Protein AF-A0A5N6XTA0-F1 (afdb_monomer_lite)

Radius of gyration: 15.85 Å; chains: 1; bounding box: 34×31×44 Å

Structure (mmCIF, N/CA/C/O backbone):
data_AF-A0A5N6XTA0-F1
#
_entry.id   AF-A0A5N6XTA0-F1
#
loop_
_atom_site.group_PDB
_atom_site.id
_atom_site.type_symbol
_atom_site.label_atom_id
_atom_site.label_alt_id
_atom_site.label_comp_id
_atom_site.label_asym_id
_atom_site.label_entity_id
_atom_site.label_seq_id
_atom_site.pdbx_PDB_ins_code
_atom_site.Cartn_x
_atom_site.Cartn_y
_atom_site.Cartn_z
_atom_site.occupancy
_atom_site.B_iso_or_equiv
_atom_site.auth_seq_id
_atom_site.auth_comp_id
_atom_site.auth_asym_id
_atom_site.auth_atom_id
_atom_site.pdbx_PDB_model_num
ATOM 1 N N . MET A 1 1 ? 3.452 -4.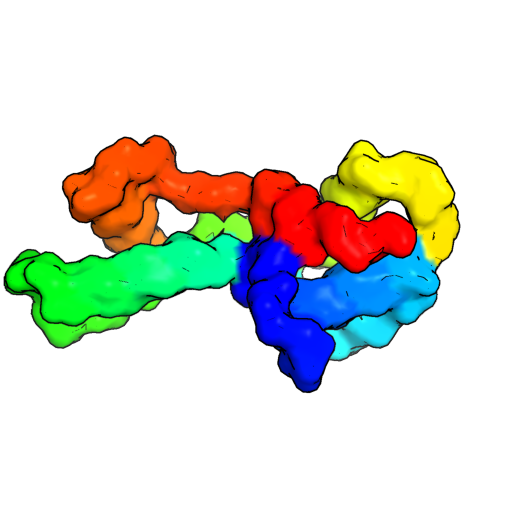915 0.722 1.00 86.31 1 MET A 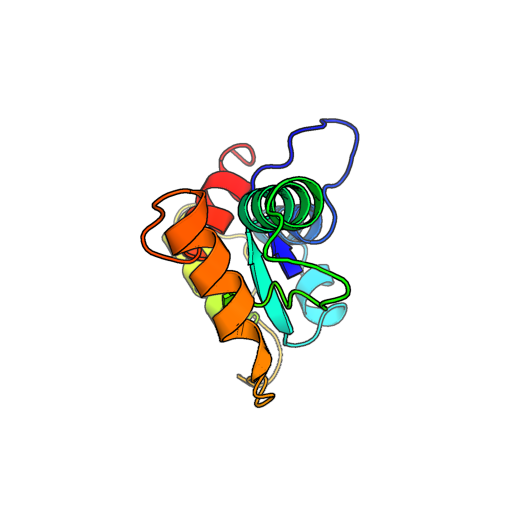N 1
ATOM 2 C CA . MET A 1 1 ? 4.164 -3.683 0.336 1.00 86.31 1 MET A CA 1
ATOM 3 C C . MET A 1 1 ? 3.323 -2.457 0.615 1.00 86.31 1 MET A C 1
ATOM 5 O O . MET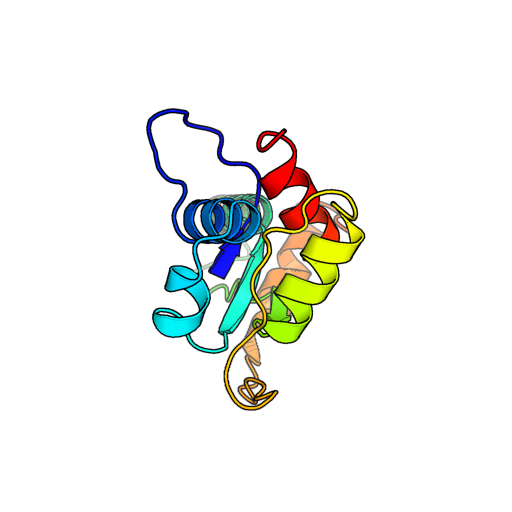 A 1 1 ? 2.164 -2.414 0.223 1.00 86.31 1 MET A O 1
ATOM 9 N N . THR A 1 2 ? 3.919 -1.447 1.240 1.00 91.44 2 THR A N 1
ATOM 10 C CA . THR A 1 2 ? 3.356 -0.096 1.279 1.00 91.44 2 THR A CA 1
ATOM 11 C C . THR A 1 2 ? 3.888 0.705 0.099 1.00 91.44 2 THR A C 1
ATOM 13 O O . THR A 1 2 ? 5.098 0.788 -0.105 1.00 91.44 2 THR A O 1
ATOM 16 N N . VAL A 1 3 ? 2.997 1.290 -0.690 1.00 93.56 3 VAL A N 1
ATOM 17 C CA . VAL A 1 3 ? 3.369 2.149 -1.821 1.00 93.56 3 VAL A CA 1
ATOM 18 C C . VAL A 1 3 ? 2.573 3.441 -1.750 1.00 93.56 3 VAL A C 1
ATOM 20 O O . VAL A 1 3 ? 1.483 3.447 -1.189 1.00 93.56 3 VAL A O 1
ATOM 23 N N . ARG A 1 4 ? 3.196 4.532 -2.200 1.00 93.94 4 ARG A N 1
ATOM 24 C CA . ARG A 1 4 ? 2.656 5.855 -2.562 1.00 93.94 4 ARG A CA 1
ATOM 25 C C . ARG A 1 4 ? 3.833 6.826 -2.673 1.00 93.94 4 ARG A C 1
ATOM 27 O O . ARG A 1 4 ? 4.968 6.462 -2.384 1.00 93.94 4 ARG A O 1
ATOM 34 N N . ARG A 1 5 ? 3.559 8.090 -3.005 1.00 94.50 5 ARG A N 1
ATOM 35 C CA . ARG A 1 5 ? 4.498 9.215 -2.972 1.00 94.50 5 ARG A CA 1
ATOM 36 C C . ARG A 1 5 ? 5.436 9.168 -1.761 1.00 94.50 5 ARG A C 1
ATOM 38 O O . ARG A 1 5 ? 5.004 9.184 -0.610 1.00 94.50 5 ARG A O 1
ATOM 45 N N . ILE A 1 6 ? 6.732 9.214 -2.050 1.00 93.00 6 ILE A N 1
ATOM 46 C CA . ILE A 1 6 ? 7.775 9.439 -1.052 1.00 93.00 6 ILE A CA 1
ATOM 47 C C . ILE A 1 6 ? 7.794 10.933 -0.733 1.00 93.00 6 ILE A C 1
ATOM 49 O O . ILE A 1 6 ? 7.990 11.752 -1.628 1.00 93.00 6 ILE A O 1
ATOM 53 N N . ILE A 1 7 ? 7.565 11.286 0.532 1.00 90.56 7 ILE A N 1
ATOM 54 C CA . ILE A 1 7 ? 7.457 12.688 0.968 1.00 90.56 7 ILE A CA 1
ATOM 55 C C . ILE A 1 7 ? 8.757 13.262 1.544 1.00 90.56 7 ILE A C 1
ATOM 57 O O . ILE A 1 7 ? 8.898 14.478 1.609 1.00 90.56 7 ILE A O 1
ATOM 61 N N . HIS A 1 8 ? 9.704 12.415 1.957 1.00 90.06 8 HIS A N 1
ATOM 62 C CA . HIS A 1 8 ? 10.983 12.845 2.525 1.00 90.06 8 HIS A CA 1
ATOM 63 C C . HIS A 1 8 ? 12.112 12.582 1.527 1.00 90.06 8 HIS A C 1
ATOM 65 O O . HIS A 1 8 ? 12.380 11.430 1.198 1.00 90.06 8 HIS A O 1
ATOM 71 N N . SER A 1 9 ? 12.788 13.636 1.065 1.00 86.62 9 SER A N 1
ATOM 72 C CA . SER A 1 9 ? 13.790 13.567 -0.013 1.00 86.62 9 SER A CA 1
ATOM 73 C C . SER A 1 9 ? 15.000 12.691 0.313 1.00 86.62 9 SER A C 1
ATOM 75 O O . SER A 1 9 ? 15.562 12.072 -0.582 1.00 86.62 9 SER A O 1
ATOM 77 N N . GLU A 1 10 ? 15.399 12.626 1.583 1.00 90.12 10 GLU A N 1
ATOM 78 C CA . GLU A 1 10 ? 16.576 11.852 2.014 1.00 90.12 10 GLU A CA 1
ATOM 79 C C . GLU A 1 10 ? 16.256 10.391 2.372 1.00 90.12 10 GLU A C 1
ATOM 81 O O . GLU A 1 10 ? 17.156 9.624 2.704 1.00 90.12 10 GLU A O 1
ATOM 86 N N . ILE A 1 11 ? 14.980 9.990 2.337 1.00 91.06 11 ILE A N 1
ATOM 87 C CA . ILE A 1 11 ? 14.566 8.632 2.699 1.00 91.06 11 ILE A CA 1
ATOM 88 C C . ILE A 1 11 ? 14.153 7.897 1.430 1.00 91.06 11 ILE A C 1
ATOM 90 O O . ILE A 1 11 ? 13.251 8.324 0.718 1.00 91.06 11 ILE A O 1
ATOM 94 N N . PHE A 1 12 ? 14.760 6.732 1.201 1.00 91.75 12 PHE A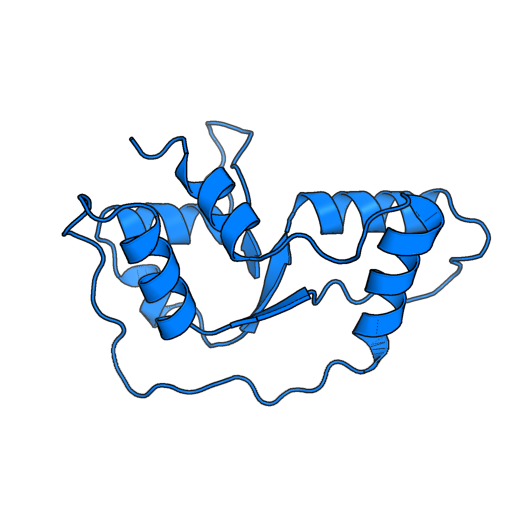 N 1
ATOM 95 C CA . PHE A 1 12 ? 14.511 5.896 0.024 1.00 91.75 12 PHE A CA 1
ATOM 96 C C . PHE A 1 12 ? 13.036 5.495 -0.163 1.00 91.75 12 PHE A C 1
ATOM 98 O O . PHE A 1 12 ? 12.619 5.182 -1.266 1.00 91.75 12 PHE A O 1
ATOM 105 N N . GLY A 1 13 ? 12.220 5.503 0.896 1.00 90.62 13 GLY A N 1
ATOM 106 C CA . GLY A 1 13 ? 10.780 5.241 0.796 1.00 90.62 13 GLY A CA 1
ATOM 107 C C . GLY A 1 13 ? 10.413 3.759 0.693 1.00 90.62 13 GLY A C 1
ATOM 108 O O . GLY A 1 13 ? 9.353 3.425 0.167 1.00 90.62 13 GLY A O 1
ATOM 109 N N . SER A 1 14 ? 11.273 2.872 1.211 1.00 88.75 14 SER A N 1
ATOM 110 C CA . SER A 1 14 ? 11.045 1.420 1.280 1.00 88.75 14 SER A CA 1
ATOM 111 C C . SER A 1 14 ? 10.619 0.841 -0.083 1.00 88.75 14 SER A C 1
ATOM 113 O O . SER A 1 14 ? 11.304 1.064 -1.078 1.00 88.75 14 SER A O 1
ATOM 115 N N . MET A 1 15 ? 9.504 0.109 -0.150 1.00 92.31 15 MET A N 1
ATOM 116 C CA . MET A 1 15 ? 9.000 -0.512 -1.379 1.00 92.31 15 MET A CA 1
ATOM 117 C C . MET A 1 15 ? 8.717 0.479 -2.504 1.00 92.31 15 MET A C 1
ATOM 119 O O . MET A 1 15 ? 8.911 0.131 -3.670 1.00 92.31 15 MET A O 1
ATOM 123 N N . MET A 1 16 ? 8.311 1.713 -2.189 1.00 94.00 16 MET A N 1
ATOM 124 C CA . MET A 1 16 ? 8.150 2.713 -3.239 1.00 94.00 16 MET A CA 1
ATOM 125 C C . MET A 1 16 ? 9.497 3.079 -3.867 1.00 94.00 16 MET A C 1
ATOM 127 O O . MET A 1 16 ? 9.567 3.211 -5.082 1.00 94.00 16 MET A O 1
ATOM 131 N N . GLY A 1 17 ? 10.569 3.182 -3.079 1.00 94.62 17 GLY A N 1
ATOM 132 C CA . GLY A 1 17 ? 11.916 3.424 -3.603 1.00 94.62 17 GLY A CA 1
ATOM 133 C C . GLY A 1 17 ? 12.337 2.354 -4.598 1.00 94.62 17 GLY A C 1
ATOM 134 O O . GLY A 1 17 ? 12.684 2.664 -5.731 1.00 94.62 17 GLY A O 1
ATOM 135 N N . TRP A 1 18 ? 12.178 1.084 -4.220 1.00 94.56 18 TRP A N 1
ATOM 136 C CA . TRP A 1 18 ? 12.459 -0.052 -5.103 1.00 94.56 18 TRP A CA 1
ATOM 137 C C . TRP A 1 18 ? 11.616 -0.027 -6.378 1.00 94.56 18 TRP A C 1
ATOM 139 O O . TRP A 1 18 ? 12.109 -0.328 -7.459 1.00 94.56 18 TRP A O 1
ATOM 149 N N . THR A 1 19 ? 10.354 0.382 -6.268 1.00 93.94 19 THR A N 1
ATOM 150 C CA . THR A 1 19 ? 9.463 0.537 -7.423 1.00 93.94 19 THR A CA 1
ATOM 151 C C . THR A 1 19 ? 9.928 1.667 -8.352 1.00 93.94 19 THR A C 1
ATOM 153 O O . THR A 1 19 ? 9.799 1.551 -9.567 1.00 93.94 19 THR A O 1
ATOM 156 N N . ARG A 1 20 ? 10.503 2.751 -7.816 1.00 94.06 20 ARG A N 1
ATOM 157 C CA . ARG A 1 20 ? 11.084 3.841 -8.619 1.00 94.06 20 ARG A CA 1
ATOM 158 C C . ARG A 1 20 ? 12.372 3.416 -9.319 1.00 94.06 20 ARG A C 1
ATOM 160 O O . ARG A 1 20 ? 12.530 3.706 -10.501 1.00 94.06 20 ARG A O 1
ATOM 167 N N . GLU A 1 21 ? 13.247 2.689 -8.630 1.00 94.81 21 GLU A N 1
ATOM 168 C CA . GLU A 1 21 ? 14.453 2.119 -9.247 1.00 94.81 21 GLU A CA 1
ATOM 169 C C . GLU A 1 21 ? 14.091 1.127 -10.363 1.00 94.81 21 GLU A C 1
ATOM 171 O O . GLU A 1 21 ? 14.676 1.170 -11.444 1.00 94.81 21 GLU A O 1
ATOM 176 N N . LEU A 1 22 ? 13.028 0.336 -10.175 1.00 94.62 22 LEU A N 1
ATOM 177 C CA . LEU A 1 22 ? 12.477 -0.529 -11.219 1.00 94.62 22 LEU A CA 1
ATOM 178 C C . LEU A 1 22 ? 12.021 0.258 -12.456 1.00 94.62 22 LEU A C 1
ATOM 180 O O . LEU A 1 22 ? 12.292 -0.156 -13.584 1.00 94.62 22 LEU A O 1
ATOM 184 N N . VAL A 1 23 ? 11.368 1.411 -12.265 1.00 94.19 23 VAL A N 1
ATOM 185 C CA . VAL A 1 23 ? 10.990 2.305 -13.375 1.00 94.19 23 VAL A CA 1
ATOM 186 C C . VAL A 1 23 ? 12.219 2.824 -14.134 1.00 94.19 23 VAL A C 1
ATOM 188 O O . VAL A 1 23 ? 12.158 3.017 -15.351 1.00 94.19 23 VAL A O 1
ATOM 191 N N . ASN A 1 24 ? 13.340 3.002 -13.434 1.00 93.62 24 ASN A N 1
ATOM 192 C CA . ASN A 1 24 ? 14.618 3.438 -13.997 1.00 93.62 24 ASN A CA 1
ATOM 193 C C . ASN A 1 24 ? 15.476 2.291 -14.561 1.00 93.62 24 ASN A C 1
ATOM 195 O O . ASN A 1 24 ? 16.535 2.553 -15.131 1.00 93.62 24 ASN A O 1
ATOM 199 N N . GLY A 1 25 ? 15.008 1.044 -14.469 1.00 95.12 25 GLY A N 1
ATOM 200 C CA . GLY A 1 25 ? 15.648 -0.121 -15.074 1.00 95.12 25 GLY A CA 1
ATOM 201 C C . GLY A 1 25 ? 16.424 -1.026 -14.123 1.00 95.12 25 GLY A C 1
ATOM 202 O O . GLY A 1 25 ? 17.060 -1.964 -14.598 1.00 95.12 25 GLY A O 1
ATOM 203 N N . ASP A 1 26 ? 16.376 -0.793 -12.809 1.00 95.88 26 ASP A N 1
ATOM 204 C CA . ASP A 1 26 ? 16.979 -1.695 -11.824 1.00 95.88 26 ASP A CA 1
ATOM 205 C C . ASP A 1 26 ? 16.043 -2.888 -11.526 1.00 95.88 26 ASP A C 1
ATOM 207 O O . ASP A 1 26 ? 14.979 -2.713 -10.922 1.00 95.88 26 ASP A O 1
ATOM 211 N N . PRO A 1 27 ? 16.410 -4.129 -11.899 1.00 95.50 27 PRO A N 1
ATOM 212 C CA . PRO A 1 27 ? 15.571 -5.301 -11.676 1.00 95.50 27 PRO A CA 1
ATOM 213 C C . PRO A 1 27 ? 15.651 -5.849 -10.242 1.00 95.50 27 PRO A C 1
ATOM 215 O O . PRO A 1 27 ? 14.987 -6.841 -9.949 1.00 95.50 27 PRO A O 1
ATOM 218 N N . THR A 1 28 ? 16.449 -5.262 -9.340 1.00 94.81 28 THR A N 1
ATOM 219 C CA . THR A 1 28 ? 16.705 -5.800 -7.989 1.00 94.81 28 THR A CA 1
ATOM 220 C C . THR A 1 28 ? 15.416 -6.058 -7.207 1.00 94.81 28 THR A C 1
ATOM 222 O O . THR A 1 28 ? 15.294 -7.069 -6.518 1.00 94.81 28 THR A O 1
ATOM 225 N N . ALA A 1 29 ? 14.402 -5.202 -7.360 1.00 92.69 29 ALA A N 1
ATOM 226 C CA . ALA A 1 29 ? 13.112 -5.390 -6.699 1.00 92.69 29 ALA A CA 1
ATOM 227 C C . ALA A 1 29 ? 12.440 -6.733 -7.061 1.00 92.69 29 ALA A C 1
ATOM 229 O O . ALA A 1 29 ? 11.821 -7.362 -6.203 1.00 92.69 29 ALA A O 1
ATOM 230 N N . LEU A 1 30 ? 12.615 -7.191 -8.306 1.00 92.56 30 LEU A N 1
ATOM 231 C CA . LEU A 1 30 ? 12.010 -8.415 -8.840 1.00 92.56 30 LEU A CA 1
ATOM 232 C C . LEU A 1 30 ? 12.632 -9.692 -8.262 1.00 92.56 30 LEU A C 1
ATOM 234 O O . LEU A 1 30 ? 12.000 -10.742 -8.296 1.00 92.56 30 LEU A O 1
ATOM 238 N N . SER A 1 31 ? 13.869 -9.626 -7.759 1.00 89.81 31 SER A N 1
ATOM 239 C CA . SER A 1 31 ? 14.577 -10.783 -7.191 1.00 89.81 31 SER A CA 1
ATOM 240 C C . SER A 1 31 ? 14.558 -10.810 -5.663 1.00 89.81 31 SER A C 1
ATOM 242 O O . SER A 1 31 ? 14.663 -11.880 -5.066 1.00 89.81 31 SER A O 1
ATOM 244 N N . VAL A 1 32 ? 14.426 -9.646 -5.022 1.00 90.12 32 VAL A N 1
ATOM 245 C CA . VAL A 1 32 ? 14.442 -9.516 -3.558 1.00 90.12 32 VAL A CA 1
ATOM 246 C C . VAL A 1 32 ? 13.066 -9.765 -2.944 1.00 90.12 32 VAL A C 1
ATOM 248 O O . VAL A 1 32 ? 12.976 -10.298 -1.836 1.00 90.12 32 VAL A O 1
ATOM 251 N N . PHE A 1 33 ? 11.989 -9.383 -3.633 1.00 88.19 33 PHE A N 1
ATOM 252 C CA . PHE A 1 33 ? 10.637 -9.443 -3.084 1.00 88.19 33 PHE A CA 1
ATOM 253 C C . PHE A 1 33 ? 9.774 -10.459 -3.821 1.00 88.19 33 PHE A C 1
ATOM 255 O O . PHE A 1 33 ? 9.585 -10.360 -5.030 1.00 88.19 33 PHE A O 1
ATOM 262 N N . LEU A 1 34 ? 9.198 -11.385 -3.055 1.00 85.25 34 LEU A N 1
ATOM 263 C CA . LEU A 1 34 ? 8.174 -12.314 -3.528 1.00 85.25 34 LEU A CA 1
ATOM 264 C C . LEU A 1 34 ? 6.799 -11.635 -3.614 1.00 85.25 34 LEU A C 1
ATOM 266 O O . LEU A 1 34 ? 6.607 -10.504 -3.140 1.00 85.25 34 LEU A O 1
ATOM 270 N N . GLU A 1 35 ? 5.844 -12.358 -4.196 1.00 85.31 35 GLU A N 1
ATOM 271 C CA . GLU A 1 35 ? 4.437 -11.976 -4.277 1.00 85.31 35 GLU A CA 1
ATOM 272 C C . GLU A 1 35 ? 3.879 -11.673 -2.887 1.00 85.31 35 GLU A C 1
ATOM 274 O O . GLU A 1 35 ? 4.122 -12.396 -1.920 1.00 85.31 35 GLU A O 1
ATOM 279 N N . GLN A 1 36 ? 3.129 -10.580 -2.776 1.00 85.62 36 GLN A N 1
ATOM 280 C CA . GLN A 1 36 ? 2.597 -10.129 -1.499 1.00 85.62 36 GLN A CA 1
ATOM 281 C C . GLN A 1 36 ? 1.443 -9.150 -1.702 1.00 85.62 36 GLN A C 1
ATOM 283 O O . GLN A 1 36 ? 1.213 -8.610 -2.782 1.00 85.62 36 GLN A O 1
ATOM 288 N N . TRP A 1 37 ? 0.738 -8.866 -0.618 1.00 93.00 37 TRP A N 1
ATOM 289 C CA . TRP A 1 37 ? -0.321 -7.869 -0.596 1.00 93.00 37 TRP A CA 1
ATOM 290 C C . TRP A 1 37 ? 0.215 -6.447 -0.611 1.00 93.00 37 TRP A C 1
ATOM 292 O O . TRP A 1 37 ? 1.251 -6.153 -0.013 1.00 93.00 37 TRP A O 1
ATOM 302 N N . TYR A 1 38 ? -0.529 -5.546 -1.234 1.00 93.81 38 TYR A N 1
ATOM 303 C CA . TYR A 1 38 ? -0.226 -4.127 -1.309 1.00 93.81 38 TYR A CA 1
ATOM 304 C C . TYR A 1 38 ? -1.229 -3.316 -0.501 1.00 93.81 38 TYR A C 1
ATOM 306 O O . TYR A 1 38 ? -2.377 -3.722 -0.315 1.00 93.81 38 TYR A O 1
ATOM 314 N N . VAL 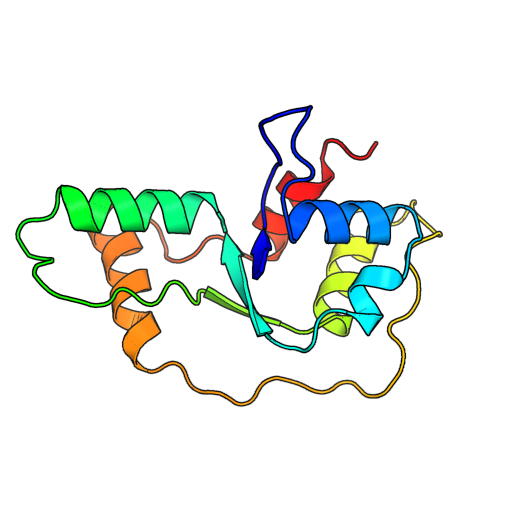A 1 39 ? -0.778 -2.160 -0.027 1.00 97.00 39 VAL A N 1
ATOM 315 C CA . VAL A 1 39 ? -1.616 -1.154 0.619 1.00 97.00 39 VAL A CA 1
ATOM 316 C C . VAL A 1 39 ? -1.020 0.233 0.398 1.00 97.00 39 VAL A C 1
ATOM 318 O O . VAL A 1 39 ? 0.202 0.403 0.346 1.00 97.00 39 VAL A O 1
ATOM 321 N N . ASP A 1 40 ? -1.886 1.227 0.257 1.00 97.19 40 ASP A N 1
ATOM 322 C CA . ASP A 1 40 ? -1.474 2.618 0.167 1.00 97.19 40 ASP A CA 1
ATOM 323 C C . ASP A 1 40 ? -1.010 3.145 1.537 1.00 97.19 40 ASP A C 1
ATOM 325 O O . ASP A 1 40 ? -1.657 2.914 2.561 1.00 97.19 40 ASP A O 1
ATOM 329 N N . VAL A 1 41 ? 0.120 3.858 1.584 1.00 96.00 41 VAL A N 1
ATOM 330 C CA . VAL A 1 41 ? 0.678 4.340 2.862 1.00 96.00 41 VAL A CA 1
ATOM 331 C C . VAL A 1 41 ? -0.226 5.357 3.578 1.00 96.00 41 VAL A C 1
ATOM 333 O O . VAL A 1 41 ? -0.211 5.416 4.808 1.00 96.00 41 VAL A O 1
ATOM 336 N N . GLU A 1 42 ? -1.037 6.137 2.854 1.00 96.75 42 GLU A N 1
ATOM 337 C CA . GLU A 1 42 ? -2.008 7.038 3.485 1.00 96.75 42 GLU A CA 1
ATOM 338 C C . GLU A 1 42 ? -3.163 6.254 4.109 1.00 96.75 42 GLU A C 1
ATOM 340 O O . GLU A 1 42 ? -3.640 6.644 5.171 1.00 96.75 42 GLU A O 1
ATOM 345 N N . ASP A 1 43 ? -3.589 5.142 3.505 1.00 98.19 43 ASP A N 1
ATOM 346 C CA . ASP A 1 43 ? -4.606 4.272 4.108 1.00 98.19 43 ASP A CA 1
ATOM 347 C C . ASP A 1 43 ? -4.086 3.624 5.392 1.00 98.19 43 ASP A C 1
ATOM 349 O O . ASP A 1 43 ? -4.798 3.585 6.394 1.00 98.19 43 ASP A O 1
ATOM 353 N N . VAL A 1 44 ? -2.814 3.213 5.422 1.00 97.69 44 VAL A N 1
ATOM 354 C CA . VAL A 1 44 ? -2.174 2.758 6.668 1.00 97.69 44 VAL A CA 1
ATOM 355 C C . VAL A 1 44 ? -2.170 3.871 7.720 1.00 97.69 44 VAL A C 1
ATOM 357 O O . VAL A 1 44 ? -2.537 3.628 8.868 1.00 97.69 44 VAL A O 1
ATOM 360 N N . ALA A 1 45 ? -1.811 5.103 7.346 1.00 97.12 45 ALA A N 1
ATOM 361 C CA . ALA A 1 45 ? -1.818 6.236 8.273 1.00 97.12 45 ALA A CA 1
ATOM 362 C C . ALA A 1 45 ? -3.228 6.546 8.814 1.00 97.12 45 ALA A C 1
ATOM 364 O O . ALA A 1 45 ? -3.387 6.799 10.009 1.00 97.12 45 ALA A O 1
ATOM 365 N N . ARG A 1 46 ? -4.255 6.470 7.958 1.00 98.19 46 ARG A N 1
ATOM 366 C CA . ARG A 1 46 ? -5.672 6.589 8.340 1.00 98.19 46 ARG A CA 1
ATOM 367 C C . ARG A 1 46 ? -6.063 5.521 9.359 1.00 98.19 46 ARG A C 1
ATOM 369 O O . ARG A 1 46 ? -6.645 5.848 10.387 1.00 98.19 46 ARG A O 1
ATOM 376 N N . LEU A 1 47 ? -5.692 4.264 9.129 1.00 98.31 47 LEU A N 1
ATOM 377 C CA . LEU A 1 47 ? -5.986 3.170 10.061 1.00 98.31 47 LEU A CA 1
ATOM 378 C C . LEU A 1 47 ? -5.274 3.326 11.408 1.00 98.31 47 LEU A C 1
ATOM 380 O O . LEU A 1 47 ? -5.864 3.026 12.444 1.00 98.31 47 LEU A O 1
ATOM 384 N N . CYS A 1 48 ? -4.045 3.848 11.423 1.00 97.94 48 CYS A N 1
ATOM 385 C CA . CYS A 1 48 ? -3.361 4.190 12.672 1.00 97.94 48 CYS A CA 1
ATOM 386 C C . CYS A 1 48 ? -4.131 5.253 13.472 1.00 97.94 48 CYS A C 1
ATOM 388 O O . CYS A 1 48 ? -4.245 5.139 14.690 1.00 97.94 48 CYS A O 1
ATOM 390 N N . LEU A 1 49 ? -4.675 6.274 12.800 1.00 98.25 49 LEU A N 1
ATOM 391 C CA . LEU A 1 49 ? -5.495 7.302 13.446 1.00 98.25 49 LEU A CA 1
ATOM 392 C C . LEU A 1 49 ? -6.832 6.747 13.943 1.00 98.25 49 LEU A C 1
ATOM 394 O O . LEU A 1 49 ? -7.249 7.096 15.043 1.00 98.25 49 LEU A O 1
ATOM 398 N N . VAL A 1 50 ? -7.468 5.852 13.187 1.00 98.06 50 VAL A N 1
ATOM 399 C CA . VAL A 1 50 ? -8.672 5.138 13.637 1.00 98.06 50 VAL A CA 1
ATOM 400 C C . VAL A 1 50 ? -8.382 4.359 14.915 1.00 98.06 50 VAL A C 1
ATOM 402 O O . VAL A 1 50 ? -9.090 4.534 15.898 1.00 98.06 50 VAL A O 1
ATOM 405 N N . GLY A 1 51 ? -7.300 3.576 14.947 1.00 97.31 51 GLY A N 1
ATOM 406 C CA . GLY A 1 51 ? -6.904 2.829 16.143 1.00 97.31 51 GLY A CA 1
ATOM 407 C C . GLY A 1 51 ? -6.586 3.701 17.360 1.00 97.31 51 GLY A C 1
ATOM 408 O O . GLY A 1 51 ? -6.653 3.223 18.488 1.00 97.31 51 GLY A O 1
ATOM 409 N N . LEU A 1 52 ? -6.248 4.974 17.143 1.00 97.50 52 LEU A N 1
ATOM 410 C CA . LEU A 1 52 ? -5.994 5.935 18.212 1.00 97.50 52 LEU A CA 1
ATOM 411 C C . LEU A 1 52 ? -7.268 6.647 18.695 1.00 97.50 52 LEU A C 1
ATOM 413 O O . LEU A 1 52 ? -7.348 7.009 19.868 1.00 97.50 52 LEU A O 1
ATOM 417 N N . LEU A 1 53 ? -8.221 6.912 17.797 1.00 97.94 53 LEU A N 1
ATOM 418 C CA . LEU A 1 53 ? -9.316 7.860 18.032 1.00 97.94 53 LEU A CA 1
ATOM 419 C C . LEU A 1 53 ? -10.706 7.220 18.089 1.00 97.94 53 LEU A C 1
ATOM 421 O O . LEU A 1 53 ? -11.598 7.800 18.707 1.00 97.94 53 LEU A O 1
ATOM 425 N N . ASP A 1 54 ? -10.920 6.074 17.444 1.00 97.25 54 ASP A N 1
ATOM 426 C CA . ASP A 1 54 ? -12.220 5.408 17.414 1.00 97.25 54 ASP A CA 1
ATOM 427 C C . ASP A 1 54 ? -12.412 4.558 18.683 1.00 97.25 54 ASP A C 1
ATOM 429 O O . ASP A 1 54 ? -11.738 3.541 18.857 1.00 97.25 54 ASP A O 1
ATOM 433 N N . PRO A 1 55 ? -13.349 4.915 19.580 1.00 96.50 55 PRO A N 1
ATOM 434 C CA . PRO A 1 55 ? -13.563 4.166 20.813 1.00 96.50 55 PRO A CA 1
ATOM 435 C C . PRO A 1 55 ? -14.116 2.752 20.578 1.00 96.50 55 PRO A C 1
ATOM 437 O O . PRO A 1 55 ? -14.090 1.949 21.510 1.00 96.50 55 PRO A O 1
ATOM 440 N N . SER A 1 56 ? -14.624 2.438 19.379 1.00 96.06 56 SER A N 1
ATOM 441 C CA . SER A 1 56 ? -15.067 1.088 19.004 1.00 96.06 56 SER A CA 1
ATOM 442 C C . SER A 1 56 ? -13.910 0.149 18.646 1.00 96.06 56 SER A C 1
ATOM 444 O O . SER A 1 56 ? -14.106 -1.062 18.566 1.00 96.06 56 SER A O 1
ATOM 446 N N . VAL A 1 57 ? -12.706 0.692 18.465 1.00 97.25 57 VAL A N 1
ATOM 447 C CA . VAL A 1 57 ? -11.498 -0.030 18.065 1.00 97.25 57 VAL A CA 1
ATOM 448 C C . VAL A 1 57 ? -10.607 -0.194 19.292 1.00 97.25 57 VAL A C 1
ATOM 450 O O . VAL A 1 57 ? -9.816 0.677 19.642 1.00 97.25 57 VAL A O 1
ATOM 453 N N . GLN A 1 58 ? -10.757 -1.317 19.999 1.00 96.56 58 GLN A N 1
ATOM 454 C CA . GLN A 1 58 ? -10.020 -1.588 21.238 1.00 96.56 58 GLN A CA 1
ATOM 455 C C . GLN A 1 58 ? -9.399 -2.977 21.223 1.00 96.56 58 GLN A C 1
ATOM 457 O O . GLN A 1 58 ? -10.083 -3.972 20.997 1.00 96.56 58 GLN A O 1
ATOM 462 N N . SER A 1 59 ? -8.093 -3.042 21.503 1.00 95.88 59 SER A N 1
ATOM 463 C CA . SER A 1 59 ? -7.336 -4.301 21.582 1.00 95.88 59 SER A CA 1
ATOM 464 C C . SER A 1 59 ? -7.501 -5.210 20.350 1.00 95.88 59 SER A C 1
ATOM 466 O O . SER A 1 59 ? -7.381 -6.430 20.457 1.00 95.88 59 SER A O 1
ATOM 468 N N . GLU A 1 60 ? -7.745 -4.625 19.175 1.00 95.31 60 GLU A N 1
ATOM 469 C CA . GLU A 1 60 ? -7.893 -5.347 17.913 1.00 95.31 60 GLU A CA 1
ATOM 470 C C . GLU A 1 60 ? -6.640 -5.242 17.034 1.00 95.31 60 GLU A C 1
ATOM 472 O O . GLU A 1 60 ? -5.838 -4.312 17.136 1.00 95.31 60 GLU A O 1
ATOM 477 N N . ARG A 1 61 ? -6.465 -6.224 16.147 1.00 96.56 61 ARG A N 1
ATOM 478 C CA . ARG A 1 61 ? -5.444 -6.193 15.097 1.00 96.56 61 ARG A CA 1
ATOM 479 C C . ARG A 1 61 ? -6.109 -5.766 13.796 1.00 96.56 61 ARG A C 1
ATOM 481 O O . ARG A 1 61 ? -6.938 -6.504 13.273 1.00 96.56 61 ARG A O 1
ATOM 488 N N . ILE A 1 62 ? -5.707 -4.618 13.262 1.00 97.44 62 ILE A N 1
ATOM 489 C CA . ILE A 1 62 ? -6.206 -4.093 11.989 1.00 97.44 62 ILE A CA 1
ATOM 490 C C . ILE A 1 62 ? -5.278 -4.558 10.865 1.00 97.44 62 ILE A C 1
ATOM 492 O O . ILE A 1 62 ? -4.094 -4.220 10.837 1.00 97.44 62 ILE A O 1
ATOM 496 N N . PHE A 1 63 ? -5.806 -5.354 9.937 1.00 97.25 63 PHE A N 1
ATOM 497 C CA . PHE A 1 63 ? -5.035 -5.941 8.843 1.00 97.25 63 PHE A CA 1
ATOM 498 C C . PHE A 1 63 ? -5.123 -5.052 7.600 1.00 97.25 63 PHE A C 1
ATOM 500 O O . PHE A 1 63 ? -6.055 -5.159 6.811 1.00 97.25 63 PHE A O 1
ATOM 507 N N . ALA A 1 64 ? -4.117 -4.196 7.414 1.00 96.94 64 ALA A N 1
ATOM 508 C CA . ALA A 1 64 ? -4.000 -3.297 6.267 1.00 96.94 64 ALA A CA 1
ATOM 509 C C . ALA A 1 64 ? -3.514 -4.024 4.993 1.00 96.94 64 ALA A C 1
ATOM 511 O O . ALA A 1 64 ? -2.379 -3.850 4.553 1.00 96.94 64 ALA A O 1
ATOM 512 N N . PHE A 1 65 ? -4.372 -4.874 4.433 1.00 96.06 65 PHE A N 1
ATOM 513 C CA . PHE A 1 65 ? -4.125 -5.669 3.228 1.00 96.06 65 PHE A CA 1
ATOM 514 C C . PHE A 1 65 ? -5.159 -5.245 2.179 1.00 96.06 65 PHE A C 1
ATOM 516 O O . PHE A 1 65 ? -6.305 -5.661 2.261 1.00 96.06 65 PHE A O 1
ATOM 523 N N . ALA A 1 66 ? -4.803 -4.361 1.242 1.00 95.62 66 ALA A N 1
ATOM 524 C CA . ALA A 1 66 ? -5.789 -3.787 0.321 1.00 95.62 66 ALA A CA 1
ATOM 525 C C . ALA A 1 66 ? -6.029 -4.678 -0.902 1.00 95.62 66 ALA A C 1
ATOM 527 O O . ALA A 1 66 ? -7.169 -4.977 -1.250 1.00 95.62 66 ALA A O 1
ATOM 528 N N . GLN A 1 67 ? -4.950 -5.098 -1.566 1.00 92.44 67 GLN A N 1
ATOM 529 C CA . GLN A 1 67 ? -5.042 -5.853 -2.812 1.00 92.44 67 GLN A CA 1
ATOM 530 C C . GLN A 1 67 ? -3.876 -6.833 -2.966 1.00 92.44 67 GLN A C 1
ATOM 532 O O . GLN A 1 67 ? -2.724 -6.482 -2.710 1.00 92.44 67 GLN A O 1
ATOM 537 N N . GLN A 1 68 ? -4.163 -8.053 -3.424 1.00 90.25 68 GLN A N 1
ATOM 538 C CA . GLN A 1 68 ? -3.134 -8.982 -3.891 1.00 90.25 68 GLN A CA 1
ATOM 539 C C . GLN A 1 68 ? -2.587 -8.526 -5.237 1.00 90.25 68 GLN A C 1
ATOM 541 O O . GLN A 1 68 ? -3.350 -8.256 -6.166 1.00 90.25 68 GLN A O 1
ATOM 546 N N . MET A 1 69 ? -1.266 -8.493 -5.353 1.00 86.44 69 MET A N 1
ATOM 547 C CA . MET A 1 69 ? -0.598 -8.208 -6.612 1.00 86.44 69 MET A CA 1
ATOM 548 C C . MET A 1 69 ? 0.725 -8.952 -6.695 1.00 86.44 69 MET A C 1
ATOM 550 O O . MET A 1 69 ? 1.335 -9.296 -5.682 1.00 86.44 69 MET A O 1
ATOM 554 N N . ASN A 1 70 ? 1.178 -9.175 -7.920 1.00 90.19 70 ASN A N 1
ATOM 555 C CA . ASN A 1 70 ? 2.526 -9.643 -8.187 1.00 90.19 70 ASN A CA 1
ATOM 556 C C . ASN A 1 70 ? 3.290 -8.634 -9.051 1.00 90.19 70 ASN A C 1
ATOM 558 O O . ASN A 1 70 ? 2.805 -7.545 -9.392 1.00 90.19 70 ASN A O 1
ATOM 562 N N . TRP A 1 71 ? 4.522 -8.993 -9.395 1.00 91.44 71 TRP A N 1
ATOM 563 C CA . TRP A 1 71 ? 5.364 -8.137 -10.215 1.00 91.44 71 TRP A CA 1
ATOM 564 C C . TRP A 1 71 ? 4.865 -8.008 -11.656 1.00 91.44 71 TRP A C 1
ATOM 566 O O . TRP A 1 71 ? 5.044 -6.939 -12.235 1.00 91.44 71 TRP A O 1
ATOM 576 N N . PHE A 1 72 ? 4.189 -9.018 -12.219 1.00 93.88 72 PHE A N 1
ATOM 577 C CA . PHE A 1 72 ? 3.601 -8.937 -13.565 1.00 93.88 72 PHE A CA 1
ATOM 578 C C . PHE A 1 72 ? 2.524 -7.852 -13.636 1.00 93.88 72 PHE A C 1
ATOM 580 O O . PHE A 1 72 ? 2.568 -6.988 -14.517 1.00 93.88 72 PHE A O 1
ATOM 587 N N . ASP A 1 73 ? 1.614 -7.838 -12.661 1.00 93.38 73 ASP A N 1
ATOM 588 C CA . ASP A 1 73 ? 0.599 -6.795 -12.514 1.00 93.38 73 ASP A CA 1
ATOM 589 C C . ASP A 1 73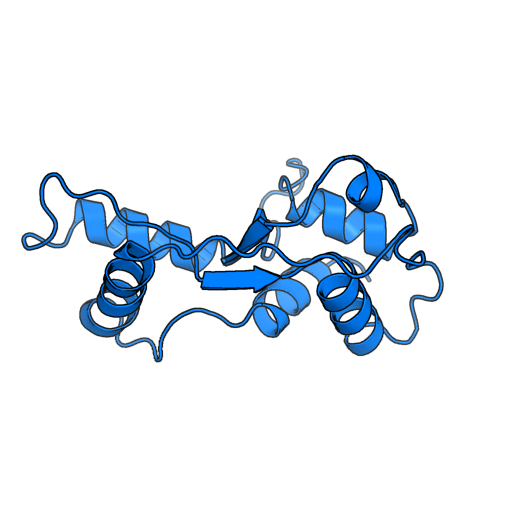 ? 1.255 -5.413 -12.315 1.00 93.38 73 ASP A C 1
ATOM 591 O O . ASP A 1 73 ? 0.917 -4.453 -13.012 1.00 93.38 73 ASP A O 1
ATOM 595 N N . SER A 1 74 ? 2.246 -5.321 -11.417 1.00 92.88 74 SER A N 1
ATOM 596 C CA . SER A 1 74 ? 2.976 -4.075 -11.127 1.00 92.88 74 SER A CA 1
ATOM 597 C C . SER A 1 74 ? 3.651 -3.500 -12.375 1.00 92.88 74 SER A C 1
ATOM 599 O O . SER A 1 74 ? 3.428 -2.344 -12.723 1.00 92.88 74 SER A O 1
ATOM 601 N N . VAL A 1 75 ? 4.446 -4.305 -13.086 1.00 95.00 75 VAL A N 1
ATOM 602 C CA . VAL A 1 75 ? 5.162 -3.892 -14.303 1.00 95.00 75 VAL A CA 1
ATOM 603 C C . VAL A 1 75 ? 4.185 -3.505 -15.411 1.00 95.00 75 VAL A C 1
ATOM 605 O O . VAL A 1 75 ? 4.405 -2.504 -16.094 1.00 95.00 75 VAL A O 1
ATOM 608 N N . SER A 1 76 ? 3.080 -4.240 -15.567 1.00 95.56 76 SER A N 1
ATOM 609 C CA . SER A 1 76 ? 2.020 -3.889 -16.518 1.00 95.56 76 SER A CA 1
ATOM 610 C C . SER A 1 76 ? 1.419 -2.512 -16.215 1.00 95.56 76 SER A C 1
ATOM 612 O O . SER A 1 76 ? 1.320 -1.673 -17.113 1.00 95.56 76 SER A O 1
ATOM 614 N N . ILE A 1 77 ? 1.082 -2.235 -14.951 1.00 95.81 77 ILE A N 1
ATOM 615 C CA . ILE A 1 77 ? 0.558 -0.930 -14.523 1.00 95.81 77 ILE A CA 1
ATOM 616 C C . ILE A 1 77 ? 1.594 0.175 -14.758 1.00 95.81 77 ILE A C 1
ATOM 618 O O . ILE A 1 77 ? 1.264 1.200 -15.351 1.00 95.81 77 ILE A O 1
ATOM 622 N N . LEU A 1 78 ? 2.851 -0.034 -14.359 1.00 95.25 78 LEU A N 1
ATOM 623 C CA . LEU A 1 78 ? 3.918 0.959 -14.523 1.00 95.25 78 LEU A CA 1
ATOM 624 C C . LEU A 1 78 ? 4.170 1.298 -16.000 1.00 95.25 78 LEU A C 1
ATOM 626 O O . LEU A 1 78 ? 4.297 2.471 -16.344 1.00 95.25 78 LEU A O 1
ATOM 630 N N . ARG A 1 79 ? 4.166 0.297 -16.891 1.00 96.00 79 ARG A N 1
ATOM 631 C CA . ARG A 1 79 ? 4.286 0.496 -18.347 1.00 96.00 79 ARG A CA 1
ATOM 632 C C . ARG A 1 79 ? 3.102 1.269 -18.927 1.00 96.00 79 ARG A C 1
ATOM 634 O O . ARG A 1 79 ? 3.293 2.082 -19.827 1.00 96.00 79 ARG A O 1
ATOM 641 N N . GLN A 1 80 ? 1.890 1.049 -18.413 1.00 96.12 80 GLN A N 1
ATOM 642 C CA . GLN A 1 80 ? 0.708 1.819 -18.815 1.00 96.12 80 GLN A CA 1
ATOM 643 C C . GLN A 1 80 ? 0.767 3.274 -18.332 1.00 96.12 80 GLN A C 1
ATOM 645 O O . GLN A 1 80 ? 0.340 4.164 -19.063 1.00 96.12 80 GLN A O 1
ATOM 650 N N . LEU A 1 81 ? 1.277 3.515 -17.121 1.00 94.62 81 LEU A N 1
ATOM 651 C CA . LEU A 1 81 ? 1.414 4.859 -16.549 1.00 94.62 81 LEU A CA 1
ATOM 652 C C . LEU A 1 81 ? 2.553 5.653 -17.215 1.00 94.62 81 LEU A C 1
ATOM 654 O O . LEU A 1 81 ? 2.407 6.847 -17.455 1.00 94.62 81 LEU A O 1
ATOM 658 N N . HIS A 1 82 ? 3.658 4.995 -17.585 1.00 90.00 82 HIS A N 1
ATOM 659 C CA . HIS A 1 82 ? 4.803 5.619 -18.260 1.00 90.00 82 HIS A CA 1
ATOM 660 C C . HIS A 1 82 ? 5.198 4.885 -19.552 1.00 90.00 82 HIS A C 1
ATOM 662 O O . HIS A 1 82 ? 6.291 4.320 -19.633 1.00 90.00 82 HIS A O 1
ATOM 668 N N . PRO A 1 83 ? 4.395 4.968 -20.629 1.00 90.56 83 PRO A N 1
ATOM 669 C CA . PRO A 1 83 ? 4.672 4.255 -21.882 1.00 90.56 83 PRO A CA 1
ATOM 670 C C . PRO A 1 83 ? 5.982 4.682 -22.566 1.00 90.56 83 PRO A C 1
ATOM 672 O O . PRO A 1 83 ? 6.485 3.982 -23.439 1.00 90.56 83 PRO A O 1
ATOM 675 N N . LYS A 1 84 ? 6.550 5.835 -22.181 1.00 89.25 84 LYS A N 1
ATOM 676 C CA . LYS A 1 84 ? 7.838 6.337 -22.686 1.00 89.25 84 LYS A CA 1
ATOM 677 C C . LYS A 1 84 ? 9.058 5.784 -21.935 1.00 89.25 84 LYS A C 1
ATOM 679 O O . LYS A 1 84 ? 10.166 5.896 -22.452 1.00 89.25 84 LYS A O 1
ATOM 684 N N . LYS A 1 85 ? 8.897 5.228 -20.728 1.00 86.44 85 LYS A N 1
ATOM 685 C CA . LYS A 1 85 ? 10.007 4.657 -19.945 1.00 86.44 85 LYS A CA 1
ATOM 686 C C . LYS A 1 85 ? 10.236 3.218 -20.423 1.00 86.44 85 LYS A C 1
ATOM 688 O O . LYS A 1 85 ? 9.605 2.279 -19.954 1.00 86.44 85 LYS A O 1
ATOM 693 N N . THR A 1 86 ? 11.140 3.046 -21.386 1.00 90.75 86 THR A N 1
ATOM 694 C CA . THR A 1 86 ? 11.437 1.743 -22.016 1.00 90.75 86 THR A CA 1
ATOM 695 C C . THR A 1 86 ? 12.399 0.868 -21.212 1.00 90.75 86 THR A C 1
ATOM 697 O O . THR A 1 86 ? 12.690 -0.247 -21.630 1.00 90.75 86 THR A O 1
ATOM 700 N N . LEU A 1 87 ? 12.925 1.376 -20.093 1.00 93.75 87 LEU A N 1
ATOM 701 C CA . LEU A 1 87 ? 13.907 0.675 -19.262 1.00 93.75 87 LEU A CA 1
ATOM 702 C C . LEU A 1 87 ? 13.273 -0.296 -18.262 1.00 93.75 87 LEU A C 1
ATOM 704 O O . LEU A 1 87 ? 14.001 -1.091 -17.684 1.00 93.75 87 LEU A O 1
ATOM 708 N N . ILE A 1 88 ? 11.947 -0.257 -18.073 1.00 95.75 88 ILE A N 1
ATOM 709 C CA . ILE A 1 88 ? 11.244 -1.128 -17.121 1.00 95.75 88 ILE A CA 1
ATOM 710 C C . ILE A 1 88 ? 11.485 -2.597 -17.511 1.00 95.75 88 ILE A C 1
ATOM 712 O O . ILE A 1 88 ? 10.965 -3.029 -18.551 1.00 95.75 88 ILE A O 1
ATOM 716 N N . PRO A 1 89 ? 12.231 -3.371 -16.702 1.00 95.81 89 PRO A N 1
ATOM 717 C CA . PRO A 1 89 ? 12.645 -4.715 -17.071 1.00 95.81 89 PRO A CA 1
ATOM 718 C C . PRO A 1 89 ? 11.451 -5.671 -17.093 1.00 95.81 89 PRO A C 1
ATOM 720 O O . PRO A 1 89 ? 10.407 -5.419 -16.485 1.00 95.81 89 PRO A O 1
ATOM 723 N N . ASP A 1 90 ? 11.603 -6.775 -17.818 1.00 94.81 90 ASP A N 1
ATOM 724 C CA . ASP A 1 90 ? 10.639 -7.868 -17.765 1.00 94.81 90 ASP A CA 1
ATOM 725 C C . ASP A 1 90 ? 10.721 -8.606 -16.430 1.00 94.81 90 ASP A C 1
ATOM 727 O O . ASP A 1 90 ? 11.782 -8.706 -15.809 1.00 94.81 90 ASP A O 1
ATOM 731 N N . VAL A 1 91 ? 9.579 -9.138 -15.999 1.00 93.81 91 VAL A N 1
ATOM 732 C CA . VAL A 1 91 ? 9.496 -9.949 -14.786 1.00 93.81 91 VAL A CA 1
ATOM 733 C C . VAL A 1 91 ? 10.041 -11.344 -15.097 1.00 93.81 91 VAL A C 1
ATOM 735 O O . VAL A 1 91 ? 9.524 -11.998 -16.006 1.00 93.81 91 VAL A O 1
ATOM 738 N N . PRO A 1 92 ? 11.093 -11.809 -14.400 1.00 90.44 92 PRO A N 1
ATOM 739 C CA . PRO A 1 92 ? 11.628 -13.144 -14.612 1.00 90.44 92 PRO A CA 1
ATOM 740 C C . PRO A 1 92 ? 10.699 -14.207 -14.009 1.00 90.44 92 PRO A C 1
ATOM 742 O O . PRO A 1 92 ? 10.031 -13.966 -13.008 1.00 90.44 92 PRO A O 1
ATOM 745 N N . GLY A 1 93 ? 10.731 -15.419 -14.565 1.00 88.31 93 GLY A N 1
ATOM 746 C CA . GLY A 1 93 ? 10.031 -16.574 -13.998 1.00 88.31 93 GLY A CA 1
ATOM 747 C C . GLY A 1 93 ? 8.572 -16.710 -14.438 1.00 88.31 93 GLY A C 1
ATOM 748 O O . GLY A 1 93 ? 8.198 -16.301 -15.536 1.00 88.31 93 GLY A O 1
ATOM 749 N N . GLU A 1 94 ? 7.776 -17.368 -13.597 1.00 87.25 94 GLU A N 1
ATOM 750 C CA . GLU A 1 94 ? 6.365 -17.668 -13.853 1.00 87.25 94 GLU A CA 1
ATOM 751 C C . GLU A 1 94 ? 5.445 -16.638 -13.189 1.00 87.25 94 GLU A C 1
ATOM 753 O O . GLU A 1 94 ? 5.773 -16.086 -12.140 1.00 87.25 94 GLU A O 1
ATOM 758 N N . ASP A 1 95 ? 4.263 -16.425 -13.774 1.00 87.81 95 ASP A N 1
ATOM 759 C CA . ASP A 1 95 ? 3.195 -15.578 -13.223 1.00 87.81 95 ASP A CA 1
ATOM 760 C C . ASP A 1 95 ? 2.529 -16.263 -12.015 1.00 87.81 95 ASP A C 1
ATOM 762 O O . ASP A 1 95 ? 1.431 -16.823 -12.088 1.00 87.81 95 ASP A O 1
ATOM 766 N N . ILE A 1 96 ? 3.254 -16.279 -10.894 1.00 86.00 96 ILE A N 1
ATOM 767 C CA . ILE A 1 96 ? 2.799 -16.817 -9.614 1.00 86.00 96 ILE A CA 1
ATOM 768 C C . ILE A 1 96 ? 1.993 -15.735 -8.892 1.00 86.00 96 ILE A C 1
ATOM 770 O O . ILE A 1 96 ? 2.309 -14.546 -8.938 1.00 86.00 96 ILE A O 1
ATOM 774 N N . ARG A 1 97 ? 0.918 -16.148 -8.217 1.00 86.50 97 ARG A N 1
ATOM 775 C CA . ARG A 1 97 ? 0.097 -15.275 -7.371 1.00 86.50 97 ARG A CA 1
ATOM 776 C C . ARG A 1 97 ? 0.050 -15.811 -5.951 1.00 86.50 97 ARG A C 1
ATOM 778 O O . ARG A 1 97 ? -0.095 -17.020 -5.753 1.00 86.50 97 ARG A O 1
ATOM 785 N N . ASP A 1 98 ? 0.109 -14.896 -4.987 1.00 85.94 98 ASP A N 1
ATOM 786 C CA . ASP A 1 98 ? -0.207 -15.191 -3.591 1.00 85.94 98 ASP A CA 1
ATOM 787 C C . ASP A 1 98 ? -1.648 -15.728 -3.505 1.00 85.94 98 ASP A C 1
ATOM 789 O O . ASP A 1 98 ? -2.571 -15.175 -4.102 1.00 85.94 98 ASP A O 1
ATOM 793 N N . ARG A 1 99 ? -1.831 -16.846 -2.797 1.00 86.44 99 ARG A N 1
ATOM 794 C CA . ARG A 1 99 ? -3.130 -17.515 -2.593 1.00 86.44 99 ARG A CA 1
ATOM 795 C C . ARG A 1 99 ? -3.626 -17.391 -1.154 1.00 86.44 99 ARG A C 1
ATOM 797 O O . ARG A 1 99 ? -4.568 -18.080 -0.767 1.00 86.44 99 ARG A O 1
ATOM 804 N N . THR A 1 100 ? -2.973 -16.559 -0.352 1.00 90.81 100 THR A N 1
ATOM 805 C CA . THR A 1 100 ? -3.310 -16.347 1.051 1.00 90.81 100 THR A CA 1
ATOM 806 C C . THR A 1 100 ? -4.578 -15.523 1.159 1.00 90.81 100 THR A C 1
ATOM 808 O O . THR A 1 100 ? -4.621 -14.386 0.696 1.00 90.81 100 THR A O 1
ATOM 811 N N . ASP A 1 101 ? -5.584 -16.071 1.829 1.00 90.56 101 ASP A N 1
ATOM 812 C CA . ASP A 1 101 ? -6.777 -15.325 2.205 1.00 90.56 101 ASP A CA 1
ATOM 813 C C . ASP A 1 101 ? -6.561 -14.633 3.560 1.00 90.56 101 ASP A C 1
ATOM 815 O O . ASP A 1 101 ? -6.264 -15.280 4.570 1.00 90.56 101 ASP A O 1
ATOM 819 N N . VAL A 1 102 ? -6.688 -13.305 3.586 1.00 93.38 102 VAL A N 1
ATOM 820 C CA . VAL A 1 102 ? -6.516 -12.488 4.793 1.00 93.38 102 VAL A CA 1
ATOM 821 C C . VAL A 1 102 ? -7.895 -12.125 5.326 1.00 93.38 102 VAL A C 1
ATOM 823 O O . VAL A 1 102 ? -8.325 -10.980 5.256 1.00 93.38 102 VAL A O 1
ATOM 826 N N . LEU A 1 103 ? -8.589 -13.109 5.903 1.00 92.44 103 LEU A N 1
ATOM 827 C CA . LEU A 1 103 ? -9.968 -12.958 6.395 1.00 92.44 103 LEU A CA 1
ATOM 828 C C . LEU A 1 103 ? -10.231 -11.666 7.210 1.00 92.44 103 LEU A C 1
ATOM 830 O O . LEU A 1 103 ? -11.274 -11.043 7.008 1.00 92.44 103 LEU A O 1
ATOM 834 N N . PRO A 1 104 ? -9.325 -11.196 8.099 1.00 94.81 104 PRO A N 1
ATOM 835 C CA . PRO A 1 104 ? -9.563 -9.979 8.881 1.00 94.81 104 PRO A CA 1
ATOM 836 C C . PRO A 1 104 ? -9.434 -8.650 8.110 1.00 94.81 104 PRO A C 1
ATOM 838 O O . PRO A 1 104 ? -9.714 -7.600 8.687 1.00 94.81 104 PRO A O 1
ATOM 841 N N . GLN A 1 105 ? -9.018 -8.651 6.837 1.00 94.31 105 GLN A N 1
ATOM 842 C CA . GLN A 1 105 ? -8.883 -7.444 6.003 1.00 94.31 105 GLN A CA 1
ATOM 843 C C . GLN A 1 105 ? -10.174 -6.627 5.928 1.00 94.31 105 GLN A C 1
ATOM 845 O O . GLN A 1 105 ? -10.125 -5.396 5.923 1.00 94.31 105 GLN A O 1
ATOM 850 N N . GLY A 1 106 ? -11.328 -7.304 5.877 1.00 96.06 106 GLY A N 1
ATOM 851 C CA . GLY A 1 106 ? -12.625 -6.644 5.723 1.00 96.06 106 GLY A CA 1
ATOM 852 C C . GLY A 1 106 ? -12.897 -5.620 6.825 1.00 96.06 106 GLY A C 1
ATOM 853 O O . GLY A 1 106 ? -13.470 -4.568 6.554 1.00 96.06 106 GLY A O 1
ATOM 854 N N . ARG A 1 107 ? -12.395 -5.871 8.044 1.00 96.94 107 ARG A N 1
ATOM 855 C CA . ARG A 1 107 ? -12.499 -4.927 9.162 1.00 96.94 107 ARG A CA 1
ATOM 856 C C . ARG A 1 107 ? -11.749 -3.627 8.883 1.00 96.94 107 ARG A C 1
ATOM 858 O O . ARG A 1 107 ? -12.262 -2.551 9.158 1.00 96.94 107 ARG A O 1
ATOM 865 N N . ALA A 1 108 ? -10.547 -3.706 8.322 1.00 97.69 108 ALA A N 1
ATOM 866 C CA . ALA A 1 108 ? -9.765 -2.515 8.018 1.00 97.69 108 ALA A CA 1
ATOM 867 C C . ALA A 1 108 ? -10.428 -1.677 6.910 1.00 97.69 108 ALA A C 1
ATOM 869 O O . ALA A 1 108 ? -10.498 -0.454 7.013 1.00 97.69 108 ALA A O 1
ATOM 870 N N . GLU A 1 109 ? -10.992 -2.324 5.889 1.00 97.81 109 GLU A N 1
ATOM 871 C CA . GLU A 1 109 ? -11.725 -1.613 4.839 1.00 97.81 109 GLU A CA 1
ATOM 872 C C . GLU A 1 109 ? -13.006 -0.954 5.363 1.00 97.81 109 GLU A C 1
ATOM 874 O O . GLU A 1 109 ? -13.311 0.186 5.009 1.00 97.81 109 GLU A O 1
ATOM 879 N N . GLU A 1 110 ? -13.747 -1.652 6.227 1.00 98.00 110 GLU A N 1
ATOM 880 C CA . GLU A 1 110 ? -14.924 -1.107 6.903 1.00 98.00 110 GLU A CA 1
ATOM 881 C C . GLU A 1 110 ? -14.569 0.172 7.668 1.00 98.00 110 GLU A C 1
ATOM 883 O O . GLU A 1 110 ? -15.251 1.178 7.501 1.00 98.00 110 GLU A O 1
ATOM 888 N N . LEU A 1 111 ? -13.480 0.164 8.440 1.00 98.25 111 LEU A N 1
ATOM 889 C CA . LEU A 1 111 ? -13.021 1.330 9.199 1.00 98.25 111 LEU A CA 1
ATOM 890 C C . LEU A 1 111 ? -12.702 2.535 8.305 1.00 98.25 111 LEU A C 1
ATOM 892 O O . LEU A 1 111 ? -13.066 3.663 8.634 1.00 98.25 111 LEU A O 1
ATOM 896 N N . LEU A 1 112 ? -12.069 2.318 7.147 1.00 98.31 112 LEU A N 1
ATOM 897 C CA . LEU A 1 112 ? -11.845 3.394 6.173 1.00 98.31 112 LEU A CA 1
ATOM 898 C C . LEU A 1 112 ? -13.168 3.973 5.656 1.00 98.31 112 LEU A C 1
ATOM 900 O O . LEU A 1 112 ? -13.301 5.191 5.505 1.00 98.31 112 LEU A O 1
ATOM 904 N N . ARG A 1 113 ? -14.160 3.111 5.410 1.00 98.31 113 ARG A N 1
ATOM 905 C CA . ARG A 1 113 ? -15.485 3.525 4.937 1.00 98.31 113 ARG A CA 1
ATOM 906 C C . ARG A 1 113 ? -16.255 4.297 6.001 1.00 98.31 113 ARG A C 1
ATOM 908 O O . ARG A 1 113 ? -16.806 5.352 5.703 1.00 98.31 113 ARG A O 1
ATOM 915 N N . THR A 1 114 ? -16.304 3.796 7.230 1.00 97.81 114 THR A N 1
ATOM 916 C CA . THR A 1 114 ? -17.160 4.346 8.289 1.00 97.81 114 THR A CA 1
ATOM 917 C C . THR A 1 114 ? -16.552 5.573 8.961 1.00 97.81 114 THR A C 1
ATOM 919 O O . THR A 1 114 ? -17.269 6.546 9.180 1.00 97.81 114 THR A O 1
ATOM 922 N N . PHE A 1 115 ? -15.245 5.570 9.241 1.00 97.88 115 PHE A N 1
ATOM 923 C CA . PHE A 1 115 ? -14.588 6.669 9.953 1.00 97.88 115 PHE A CA 1
ATOM 924 C C . PHE A 1 115 ? -14.264 7.856 9.035 1.00 97.88 115 PHE A C 1
ATOM 926 O O . PHE A 1 115 ? -14.423 9.009 9.430 1.00 97.88 115 PHE A O 1
ATOM 933 N N . TYR A 1 116 ? -13.825 7.588 7.799 1.00 97.31 116 TYR A N 1
ATOM 934 C CA . TYR A 1 116 ? -13.421 8.631 6.845 1.00 97.31 116 TYR A CA 1
ATOM 935 C C . TYR A 1 116 ? -14.432 8.889 5.720 1.00 97.31 116 TYR A C 1
ATOM 937 O O . TYR A 1 116 ? -14.236 9.825 4.945 1.00 97.31 116 TYR A O 1
ATOM 945 N N . GLY A 1 117 ? -15.491 8.082 5.590 1.00 97.56 117 GLY A N 1
ATOM 946 C CA . GLY A 1 117 ? -16.440 8.198 4.477 1.00 97.56 117 GLY A CA 1
ATOM 947 C C . GLY A 1 117 ? -15.849 7.797 3.120 1.00 97.56 117 GLY A C 1
ATOM 948 O O . GLY A 1 117 ? -16.355 8.224 2.082 1.00 97.56 117 GLY A O 1
ATOM 949 N N . LEU A 1 118 ? -14.757 7.024 3.105 1.00 97.38 118 LEU A N 1
ATOM 950 C CA . LEU A 1 118 ? -14.097 6.602 1.869 1.00 97.38 118 LEU A CA 1
ATOM 951 C C . LEU A 1 118 ? -14.879 5.478 1.169 1.00 97.38 118 LEU A C 1
ATOM 953 O O . LEU A 1 118 ? -15.562 4.687 1.819 1.00 97.38 118 LEU A O 1
ATOM 957 N N . PRO A 1 119 ? -14.753 5.332 -0.161 1.00 96.56 119 PRO A N 1
ATOM 958 C CA . PRO A 1 119 ? -15.385 4.240 -0.899 1.00 96.56 119 PRO A CA 1
ATOM 959 C C . PRO A 1 119 ? -14.712 2.874 -0.685 1.00 96.56 119 PRO A C 1
ATOM 961 O O . PRO A 1 119 ? -15.153 1.907 -1.303 1.00 96.56 119 PRO A O 1
ATOM 964 N N . GLY A 1 120 ? -13.668 2.785 0.144 1.00 96.50 120 GLY A N 1
ATOM 965 C CA . GLY A 1 120 ? -12.839 1.601 0.370 1.00 96.50 120 GLY A CA 1
ATOM 966 C C . GLY A 1 120 ? -11.354 1.960 0.325 1.00 96.50 120 GLY A C 1
ATOM 967 O O . GLY A 1 120 ? -10.984 3.109 0.576 1.00 96.50 120 GLY A O 1
ATOM 968 N N . TRP A 1 121 ? -10.520 0.977 -0.013 1.00 97.81 121 TRP A N 1
ATOM 969 C CA . TRP A 1 121 ? -9.086 1.170 -0.227 1.00 97.81 121 TRP A CA 1
ATOM 970 C C . TRP A 1 121 ? -8.784 2.097 -1.407 1.00 97.81 121 TRP A C 1
ATOM 972 O O . TRP A 1 121 ? -9.489 2.101 -2.418 1.00 97.81 121 TRP A O 1
ATOM 982 N N . THR A 1 122 ? -7.670 2.817 -1.314 1.00 97.62 122 THR A N 1
ATOM 983 C CA . THR A 1 122 ? -7.035 3.454 -2.467 1.00 97.62 122 THR A CA 1
ATOM 984 C C . THR A 1 122 ? -6.595 2.375 -3.453 1.00 97.62 122 THR A C 1
ATOM 986 O O . THR A 1 122 ? -5.957 1.393 -3.065 1.00 97.62 122 THR A O 1
ATOM 989 N N . SER A 1 123 ? -6.909 2.552 -4.740 1.00 95.94 123 SER A N 1
ATOM 990 C CA . SER A 1 123 ? -6.504 1.576 -5.747 1.00 95.94 123 SER A CA 1
ATOM 991 C C . SER A 1 123 ? -4.983 1.554 -5.896 1.00 95.94 123 SER A C 1
ATOM 993 O O . SER A 1 123 ? -4.298 2.577 -5.800 1.00 95.94 123 SER A O 1
ATOM 995 N N . ILE A 1 124 ? -4.437 0.376 -6.182 1.00 94.75 124 ILE A N 1
ATOM 996 C CA . ILE A 1 124 ? -2.998 0.231 -6.391 1.00 94.75 124 ILE A CA 1
ATOM 997 C C . ILE A 1 124 ? -2.495 1.036 -7.594 1.00 94.75 124 ILE A C 1
ATOM 999 O O . ILE A 1 124 ? -1.382 1.551 -7.563 1.00 94.75 124 ILE A O 1
ATOM 1003 N N . ARG A 1 125 ? -3.332 1.212 -8.626 1.00 95.38 125 ARG A N 1
ATOM 1004 C CA . ARG A 1 125 ? -3.019 2.054 -9.785 1.00 95.38 125 ARG A CA 1
ATOM 1005 C C . ARG A 1 125 ? -2.797 3.504 -9.360 1.00 95.38 125 ARG A C 1
ATOM 1007 O O . ARG A 1 125 ? -1.754 4.058 -9.691 1.00 95.38 125 ARG A O 1
ATOM 1014 N N . ASP A 1 126 ? -3.724 4.070 -8.587 1.00 96.19 126 ASP A N 1
ATOM 1015 C CA . ASP A 1 126 ? -3.630 5.458 -8.110 1.00 96.19 126 ASP A CA 1
ATOM 1016 C C . ASP A 1 126 ? -2.447 5.637 -7.150 1.00 96.19 126 ASP A C 1
ATOM 1018 O O . ASP A 1 126 ? -1.775 6.670 -7.137 1.00 96.19 126 ASP A O 1
ATOM 1022 N N . SER A 1 127 ? -2.185 4.622 -6.321 1.00 96.06 127 SER A N 1
ATOM 1023 C CA . SER A 1 127 ? -1.067 4.637 -5.383 1.00 96.06 127 SER A CA 1
ATOM 1024 C C . SER A 1 127 ? 0.283 4.625 -6.108 1.00 96.06 127 SER A C 1
ATOM 1026 O O . SER A 1 127 ? 1.162 5.434 -5.794 1.00 96.06 127 SER A O 1
ATOM 1028 N N . LEU A 1 128 ? 0.429 3.759 -7.119 1.00 95.31 128 LEU A N 1
ATOM 1029 C CA . LEU A 1 128 ? 1.624 3.681 -7.957 1.00 95.31 128 LEU A CA 1
ATOM 1030 C C . LEU A 1 128 ? 1.821 4.953 -8.777 1.00 95.31 128 LEU A C 1
ATOM 1032 O O . LEU A 1 128 ? 2.931 5.471 -8.772 1.00 95.31 128 LEU A O 1
ATOM 1036 N N . GLU A 1 129 ? 0.766 5.487 -9.402 1.00 95.62 129 GLU A N 1
ATOM 1037 C CA . GLU A 1 129 ? 0.799 6.745 -10.162 1.00 95.62 129 GLU A CA 1
ATOM 1038 C C . GLU A 1 129 ? 1.363 7.891 -9.315 1.00 95.62 129 GLU A C 1
ATOM 1040 O O . GLU A 1 129 ? 2.399 8.468 -9.649 1.00 95.62 129 GLU A O 1
ATOM 1045 N N . LYS A 1 130 ? 0.791 8.136 -8.131 1.00 95.19 130 LYS A N 1
ATOM 1046 C CA . LYS A 1 130 ? 1.322 9.149 -7.201 1.00 95.19 130 LYS A CA 1
ATOM 1047 C C . LYS A 1 130 ? 2.724 8.826 -6.695 1.00 95.19 130 LYS A C 1
ATOM 1049 O O . LYS A 1 130 ? 3.487 9.721 -6.324 1.00 95.19 130 LYS A O 1
ATOM 1054 N N . GLY A 1 131 ? 3.051 7.541 -6.617 1.00 93.88 131 GLY A N 1
ATOM 1055 C CA . GLY A 1 131 ? 4.363 7.040 -6.245 1.00 93.88 131 GLY A CA 1
ATOM 1056 C C . GLY A 1 131 ? 5.459 7.442 -7.223 1.00 93.88 131 GLY A C 1
ATOM 1057 O O . GLY A 1 131 ? 6.567 7.754 -6.785 1.00 93.88 131 GLY A O 1
ATOM 1058 N N . ILE A 1 132 ? 5.157 7.466 -8.517 1.00 92.44 132 ILE A N 1
ATOM 1059 C CA . ILE A 1 132 ? 6.123 7.673 -9.605 1.00 92.44 132 ILE A CA 1
ATOM 1060 C C . ILE A 1 132 ? 6.032 9.058 -10.258 1.00 92.44 132 ILE A C 1
ATOM 1062 O O . ILE A 1 132 ? 6.905 9.399 -11.045 1.00 92.44 132 ILE A O 1
ATOM 1066 N N . GLU A 1 133 ? 5.057 9.893 -9.882 1.00 86.44 133 GLU A N 1
ATOM 1067 C CA . GLU A 1 133 ? 4.932 11.290 -10.343 1.00 86.44 133 GLU A CA 1
ATOM 1068 C C . GLU A 1 133 ? 6.231 12.108 -10.229 1.00 86.44 133 GLU A C 1
ATOM 1070 O O . GLU A 1 133 ? 6.471 12.992 -11.038 1.00 86.44 133 GLU A O 1
ATOM 1075 N N . SER A 1 134 ? 7.089 11.831 -9.241 1.00 69.50 134 SER A N 1
ATOM 1076 C CA . SER A 1 134 ? 8.364 12.546 -9.078 1.00 69.50 134 SER A CA 1
ATOM 1077 C C . SER A 1 134 ? 9.558 11.864 -9.767 1.00 69.50 134 SER A C 1
ATOM 1079 O O . SER A 1 134 ? 10.696 12.193 -9.444 1.00 69.50 134 SER A O 1
ATOM 1081 N N . CYS A 1 135 ? 9.323 10.865 -10.623 1.00 64.44 135 CYS A N 1
ATOM 1082 C CA . CYS A 1 135 ? 10.344 10.115 -11.370 1.00 64.44 135 CYS A CA 1
ATOM 1083 C C . CYS A 1 135 ? 10.461 10.557 -12.836 1.00 64.44 135 CYS A C 1
ATOM 1085 O O . CYS A 1 135 ? 10.869 9.757 -13.687 1.00 64.44 135 CYS A O 1
ATOM 1087 N N . GLU A 1 136 ? 10.077 11.800 -13.138 1.00 54.03 136 GLU A N 1
ATOM 1088 C CA . GLU A 1 136 ? 10.268 12.408 -14.461 1.00 54.03 136 GLU A CA 1
ATOM 1089 C C . GLU A 1 136 ? 11.737 12.359 -14.899 1.00 54.03 136 GLU A C 1
ATOM 1091 O O . GLU A 1 136 ? 12.609 12.887 -14.175 1.00 54.03 136 GLU A O 1
#

pLDDT: mean 93.14, std 5.89, range [54.03, 98.31]

Foldseek 3Di:
DEFAADPDPVDCRPVLNVLLVLLVQDCVSLVPDFWDFYAYVVLVVLLVVCCVPPPVNPPDDADRGADTDGVQRSLVLSCVLCVPSPNNDDRDDDPDTDPDDPVRNVVSQVSCCPVVVDPGGDDPSNRSNRSCVVSD

Organism: NCBI:txid656916

Secondary structure (DSSP, 8-state):
-EES----TTS--THHHHHHHHHTT-THHHHH--SEEEEEHHHHHHHHHHHHH-TT--SPPP----EEE-HHHHHHHHHHH-TT-TT-PPPPS---------TTHHHHHHHHHHHH--SSSPPHHHHHHHHHTT--

Sequence (136 aa):
MTVRRIIHSEIFGSMMGWTRELVNGDPTALSVFLEQWYVDVEDVARLCLVGLLDPSVQSERIFAFAQQMNWFDSVSILRQLHPKKTLIPDVPGEDIRDRTDVLPQGRAEELLRTFYGLPGWTSIRDSLEKGIESCE